Protein AF-A0A925WYB2-F1 (afdb_monomer_lite)

Sequence (79 aa):
MSEPLGFQSRKVEGPQRDKIEHVIVQRPLQRVLAFTRRTIDDVINDPIARNEVRGYFKLYKLVQRGSEVVELEKQWNSI

Radius of gyration: 22.99 Å; chains: 1; bounding box: 63×55×36 Å

pLDDT: mean 78.29, std 17.02, range [46.59, 96.56]

Structure (mmCIF, N/CA/C/O backbone):
data_AF-A0A925WYB2-F1
#
_entry.id   AF-A0A925WYB2-F1
#
loop_
_atom_site.group_PDB
_atom_site.id
_atom_site.type_symbol
_atom_site.label_atom_id
_atom_site.label_alt_id
_atom_site.label_comp_id
_atom_site.label_asym_id
_atom_site.label_entity_id
_atom_site.label_seq_id
_atom_site.pdbx_PDB_ins_code
_atom_site.Cartn_x
_atom_site.Cartn_y
_atom_site.Cartn_z
_atom_site.occupancy
_atom_site.B_iso_or_equiv
_atom_site.auth_seq_id
_atom_site.auth_comp_id
_atom_site.auth_asym_id
_atom_site.auth_atom_id
_atom_site.pdbx_PDB_model_num
ATOM 1 N N . MET A 1 1 ? 41.076 -49.928 24.409 1.00 46.59 1 MET A N 1
ATOM 2 C CA . MET A 1 1 ? 40.955 -48.811 23.449 1.00 46.59 1 MET A CA 1
ATOM 3 C C . MET A 1 1 ? 39.675 -48.073 23.779 1.00 46.59 1 MET A C 1
ATOM 5 O O . MET A 1 1 ? 38.629 -48.707 23.821 1.00 46.59 1 MET A O 1
ATOM 9 N N . SER A 1 2 ? 39.808 -46.799 24.138 1.00 48.88 2 SER A N 1
ATOM 10 C CA . SER A 1 2 ? 38.772 -45.944 24.720 1.00 48.88 2 SER A CA 1
ATOM 11 C C . SER A 1 2 ? 38.032 -45.121 23.660 1.00 48.88 2 SER A C 1
ATOM 13 O O . SER A 1 2 ? 38.700 -44.557 22.803 1.00 48.88 2 SER A O 1
ATOM 15 N N . GLU A 1 3 ? 36.702 -45.021 23.835 1.00 51.03 3 GLU A N 1
ATOM 16 C CA . GLU A 1 3 ? 35.791 -43.878 23.567 1.00 51.03 3 GLU A CA 1
ATOM 17 C C . GLU A 1 3 ? 35.637 -43.292 22.132 1.00 51.03 3 GLU A C 1
ATOM 19 O O . GLU A 1 3 ? 36.532 -43.459 21.310 1.00 51.03 3 GLU A O 1
ATOM 24 N N . PRO A 1 4 ? 34.513 -42.596 21.789 1.00 57.94 4 PRO A N 1
ATOM 25 C CA . PRO A 1 4 ? 33.613 -41.885 22.707 1.00 57.94 4 PRO A CA 1
ATOM 26 C C . PRO A 1 4 ? 32.091 -42.048 22.525 1.00 57.94 4 PRO A C 1
ATOM 28 O O . PRO A 1 4 ? 31.551 -42.452 21.497 1.00 57.94 4 PRO A O 1
ATOM 31 N N . LEU A 1 5 ? 31.415 -41.653 23.605 1.00 59.47 5 LEU A N 1
ATOM 32 C CA . LEU A 1 5 ? 29.982 -41.442 23.768 1.00 59.47 5 LEU A CA 1
ATOM 33 C C . LEU A 1 5 ? 29.445 -40.430 22.742 1.00 59.47 5 LEU A C 1
ATOM 35 O O . LEU A 1 5 ? 29.8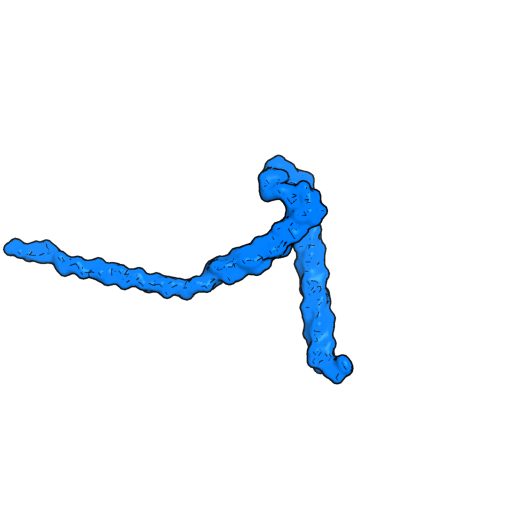91 -39.284 22.674 1.00 59.47 5 LEU A O 1
ATOM 39 N N . GLY A 1 6 ? 28.447 -40.851 21.966 1.00 48.53 6 GLY A N 1
ATOM 40 C CA . GLY A 1 6 ? 27.726 -39.987 21.039 1.00 48.53 6 GLY A CA 1
ATOM 41 C C . GLY A 1 6 ? 26.897 -38.948 21.790 1.00 48.53 6 GLY A C 1
ATOM 42 O O . GLY A 1 6 ? 25.852 -39.263 22.357 1.00 48.53 6 GLY A O 1
ATOM 43 N N . PHE A 1 7 ? 27.344 -37.694 21.763 1.00 54.62 7 PHE A N 1
ATOM 44 C CA . PHE A 1 7 ? 26.531 -36.542 22.139 1.00 54.62 7 PHE A CA 1
ATOM 45 C C . PHE A 1 7 ? 25.350 -36.425 21.166 1.00 54.62 7 PHE A C 1
ATOM 47 O O . PHE A 1 7 ? 25.480 -35.884 20.067 1.00 54.62 7 PHE A O 1
ATOM 54 N N . GLN A 1 8 ? 24.176 -36.922 21.559 1.00 63.06 8 GLN A N 1
ATOM 55 C CA . GLN A 1 8 ? 22.935 -36.571 20.875 1.00 63.06 8 GLN A CA 1
ATOM 56 C C . GLN A 1 8 ? 22.646 -35.096 21.149 1.00 63.06 8 GLN A C 1
ATOM 58 O O . GLN A 1 8 ? 22.156 -34.717 22.213 1.00 63.06 8 GLN A O 1
ATOM 63 N N . SER A 1 9 ? 22.988 -34.255 20.176 1.00 56.81 9 SER A 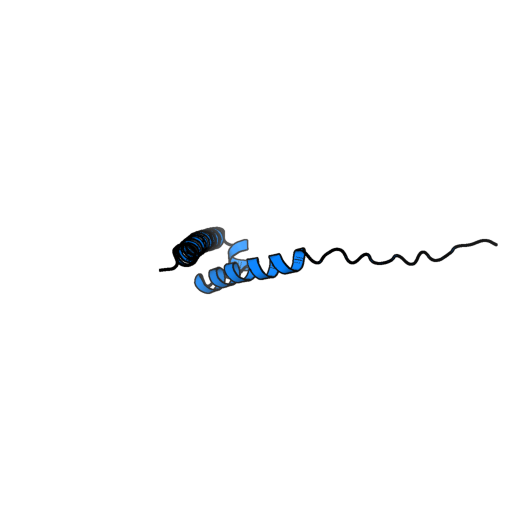N 1
ATOM 64 C CA . SER A 1 9 ? 22.620 -32.847 20.166 1.00 56.81 9 SER A CA 1
ATOM 65 C C . SER A 1 9 ? 21.092 -32.751 20.159 1.00 56.81 9 SER A C 1
ATOM 67 O O . SER A 1 9 ? 20.442 -32.950 19.131 1.00 56.81 9 SER A O 1
ATOM 69 N N . ARG A 1 10 ? 20.495 -32.497 21.330 1.00 52.34 10 ARG A N 1
ATOM 70 C CA . ARG A 1 10 ? 19.102 -32.056 21.427 1.00 52.34 10 ARG A CA 1
ATOM 71 C C . ARG A 1 10 ? 18.992 -30.790 20.585 1.00 52.34 10 ARG A C 1
ATOM 73 O O . ARG A 1 10 ? 19.521 -29.750 20.971 1.00 52.34 10 ARG A O 1
ATOM 80 N N . LYS A 1 11 ? 18.297 -30.870 19.448 1.00 59.22 11 LYS A N 1
ATOM 81 C CA . LYS A 1 11 ? 17.808 -29.679 18.752 1.00 59.22 11 LYS A CA 1
ATOM 82 C C . LYS A 1 11 ? 16.880 -28.953 19.719 1.00 59.22 11 LYS A C 1
ATOM 84 O O . LYS A 1 11 ? 15.759 -29.388 19.958 1.00 59.22 11 LYS A O 1
ATOM 89 N N . VAL A 1 12 ? 17.384 -27.885 20.323 1.00 59.69 12 VAL A N 1
ATOM 90 C CA . VAL A 1 12 ? 16.561 -26.931 21.056 1.00 59.69 12 VAL A CA 1
ATOM 91 C C . VAL A 1 12 ? 15.776 -26.180 19.988 1.00 59.69 12 VAL A C 1
ATOM 93 O O . VAL A 1 12 ? 16.330 -25.340 19.282 1.00 59.69 12 VAL A O 1
ATOM 96 N N . GLU A 1 13 ? 14.510 -26.547 19.797 1.00 60.28 13 GLU A N 1
ATOM 97 C CA . GLU A 1 13 ? 13.600 -25.765 18.968 1.00 60.28 13 GLU A CA 1
ATOM 98 C C . GLU A 1 13 ? 13.415 -24.403 19.640 1.00 60.28 13 GLU A C 1
ATOM 100 O O . GLU A 1 13 ? 12.714 -24.259 20.642 1.00 60.28 13 GLU A O 1
ATOM 105 N N . GLY A 1 14 ? 14.129 -23.404 19.118 1.00 55.59 14 GLY A N 1
ATOM 106 C CA . GLY A 1 14 ? 13.944 -22.014 19.503 1.00 55.59 14 GLY A CA 1
ATOM 107 C C . GLY A 1 14 ? 12.507 -21.564 19.211 1.00 55.59 14 GLY A C 1
ATOM 108 O O . GLY A 1 14 ? 11.861 -22.089 18.298 1.00 55.59 14 GLY A O 1
ATOM 109 N N . PRO A 1 15 ? 11.976 -20.599 19.976 1.00 54.88 15 PRO A N 1
ATOM 110 C CA . PRO A 1 15 ? 10.600 -20.155 19.817 1.00 54.88 15 PRO A CA 1
ATOM 111 C C . PRO A 1 15 ? 10.390 -19.601 18.400 1.00 54.88 15 PRO A C 1
ATOM 113 O O . PRO A 1 15 ? 11.137 -18.727 17.964 1.00 54.88 15 PRO A O 1
ATOM 116 N N . GLN A 1 16 ? 9.365 -20.100 17.697 1.00 58.28 16 GLN A N 1
ATOM 117 C CA . GLN A 1 16 ? 8.953 -19.684 16.346 1.00 58.28 16 GLN A CA 1
ATOM 118 C C . GLN A 1 16 ? 8.448 -18.227 16.311 1.00 58.28 16 GLN A C 1
ATOM 120 O O . GLN A 1 16 ? 7.268 -17.970 16.082 1.00 58.28 16 GLN A O 1
ATOM 125 N N . ARG A 1 17 ? 9.321 -17.251 16.554 1.00 56.56 17 ARG A N 1
ATOM 126 C CA . ARG A 1 17 ? 8.975 -15.824 16.498 1.00 56.56 17 ARG A CA 1
ATOM 127 C C . ARG A 1 17 ? 9.006 -15.279 15.065 1.00 56.56 17 ARG A C 1
ATOM 129 O O . ARG A 1 17 ? 8.185 -14.439 14.719 1.00 56.56 17 ARG A O 1
ATOM 136 N N . ASP A 1 18 ? 9.827 -15.861 14.194 1.00 55.00 18 ASP A N 1
ATOM 137 C CA . ASP A 1 18 ? 10.088 -15.298 12.859 1.00 55.00 18 ASP A CA 1
ATOM 138 C C . ASP A 1 18 ? 8.976 -15.558 11.827 1.00 55.00 18 ASP A C 1
ATOM 140 O O . ASP A 1 18 ? 8.811 -14.811 10.862 1.00 55.00 18 ASP A O 1
ATOM 144 N N . LYS A 1 19 ? 8.171 -16.615 12.004 1.00 53.12 19 LYS A N 1
ATOM 145 C CA . LYS A 1 19 ? 7.151 -16.997 11.007 1.00 53.12 19 LYS A CA 1
ATOM 146 C C . LYS A 1 19 ? 5.940 -16.064 10.997 1.00 53.12 19 LYS A C 1
ATOM 148 O O . LYS A 1 19 ? 5.321 -15.877 9.952 1.00 53.12 19 LYS A O 1
ATOM 153 N N . ILE A 1 20 ? 5.590 -15.491 12.147 1.00 57.59 20 ILE A N 1
ATOM 154 C CA . ILE A 1 20 ? 4.366 -14.695 12.306 1.00 57.59 20 ILE A CA 1
ATOM 155 C C . ILE A 1 20 ? 4.536 -13.317 11.656 1.00 57.59 20 ILE A C 1
ATOM 157 O O . ILE A 1 20 ? 3.655 -12.867 10.920 1.00 57.59 20 ILE A O 1
ATOM 161 N N . GLU A 1 21 ? 5.690 -12.676 11.846 1.00 54.94 21 GLU A N 1
ATOM 162 C CA . GLU A 1 21 ? 5.977 -11.366 11.249 1.00 54.94 21 GLU A CA 1
ATOM 163 C C . GLU A 1 21 ? 5.988 -11.421 9.716 1.00 54.94 21 GLU A C 1
ATOM 165 O O . GLU A 1 21 ? 5.431 -10.541 9.054 1.00 54.94 21 GLU A O 1
ATOM 170 N N . HIS A 1 22 ? 6.534 -12.496 9.139 1.00 55.19 22 HIS A N 1
ATOM 171 C CA . HIS A 1 22 ? 6.635 -12.655 7.689 1.00 55.19 22 HIS A CA 1
ATOM 172 C C . HIS A 1 22 ? 5.260 -12.640 6.998 1.00 55.19 22 HIS A C 1
ATOM 174 O O . HIS A 1 22 ? 5.071 -11.962 5.987 1.00 55.19 22 HIS A O 1
ATOM 180 N N . VAL A 1 23 ? 4.262 -13.316 7.576 1.00 56.91 23 VAL A N 1
ATOM 181 C CA . VAL A 1 23 ? 2.904 -13.398 7.006 1.00 56.91 23 VAL A CA 1
ATOM 182 C C . VAL A 1 23 ? 2.161 -12.061 7.113 1.00 56.91 23 VAL A C 1
ATOM 184 O O . VAL A 1 23 ? 1.423 -11.682 6.198 1.00 56.91 23 VAL A O 1
ATOM 187 N N . ILE A 1 24 ? 2.363 -11.319 8.206 1.00 58.44 24 ILE A N 1
ATOM 188 C CA . ILE A 1 24 ? 1.687 -10.034 8.436 1.00 58.44 2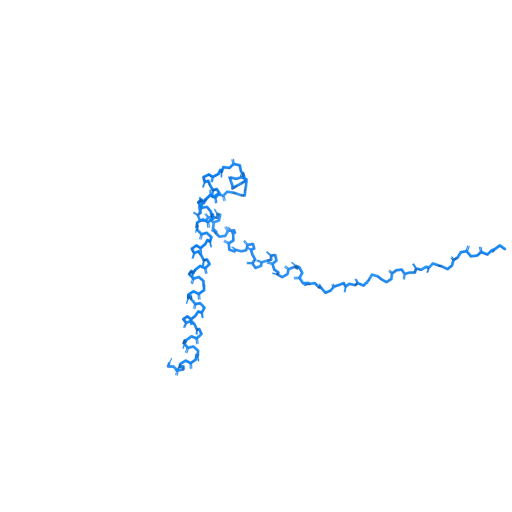4 ILE A CA 1
ATOM 189 C C . ILE A 1 24 ? 2.259 -8.937 7.528 1.00 58.44 24 ILE A C 1
ATOM 191 O O . ILE A 1 24 ? 1.503 -8.089 7.055 1.00 58.44 24 ILE A O 1
ATOM 195 N N . VAL A 1 25 ? 3.565 -8.953 7.237 1.00 59.59 25 VAL A N 1
ATOM 196 C CA . VAL A 1 25 ? 4.224 -7.940 6.388 1.00 59.59 25 VAL A CA 1
ATOM 197 C C . VAL A 1 25 ? 4.024 -8.209 4.892 1.00 59.59 25 VAL A C 1
ATOM 199 O O . VAL A 1 25 ? 3.880 -7.259 4.117 1.00 59.59 25 VAL A O 1
ATOM 202 N N . GLN A 1 26 ? 3.935 -9.477 4.474 1.00 62.03 26 GLN A N 1
ATOM 203 C CA .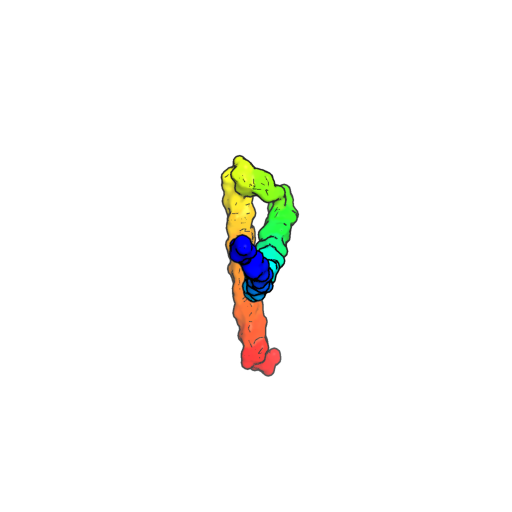 GLN A 1 26 ? 3.706 -9.822 3.068 1.00 62.03 26 GLN A CA 1
ATOM 204 C C . GLN A 1 26 ? 2.328 -9.381 2.552 1.00 62.03 26 GLN A C 1
ATOM 206 O O . GLN A 1 26 ? 2.239 -8.864 1.438 1.00 62.03 26 GLN A O 1
ATOM 211 N N . ARG A 1 27 ? 1.255 -9.520 3.347 1.00 77.00 27 ARG A N 1
ATOM 212 C CA . ARG A 1 27 ? -0.115 -9.200 2.894 1.00 77.00 27 ARG A CA 1
ATOM 213 C C . ARG A 1 27 ? -0.286 -7.734 2.448 1.00 77.00 27 ARG A C 1
ATOM 215 O O . ARG A 1 27 ? -0.854 -7.516 1.379 1.00 77.00 27 ARG A O 1
ATOM 222 N N . PRO A 1 28 ? 0.181 -6.717 3.198 1.00 85.06 28 PRO A N 1
ATOM 223 C CA . PRO A 1 28 ? 0.122 -5.324 2.760 1.00 85.06 28 PRO A CA 1
ATOM 224 C C . PRO A 1 28 ? 0.936 -5.043 1.500 1.00 85.06 28 PRO A C 1
ATOM 226 O O . PRO A 1 28 ? 0.441 -4.371 0.600 1.00 85.06 28 PRO A O 1
ATOM 229 N N . LEU A 1 29 ? 2.165 -5.563 1.416 1.00 88.62 29 LEU A N 1
ATOM 230 C CA . LEU A 1 29 ? 3.026 -5.313 0.261 1.00 88.62 29 LEU A CA 1
ATOM 231 C C . LEU A 1 29 ? 2.430 -5.930 -1.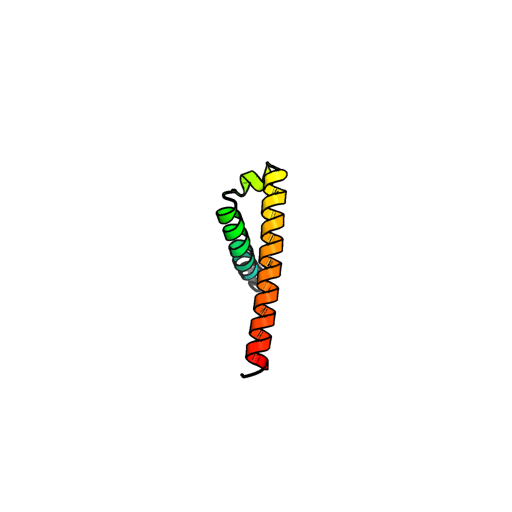009 1.00 88.62 29 LEU A C 1
ATOM 233 O O . LEU A 1 29 ? 2.350 -5.253 -2.026 1.00 88.62 29 LEU A O 1
ATOM 237 N N . GLN A 1 30 ? 1.929 -7.165 -0.931 1.00 90.38 30 GLN A N 1
ATOM 238 C CA . GLN A 1 30 ? 1.249 -7.831 -2.045 1.00 90.38 30 GLN A CA 1
ATOM 239 C C . GLN A 1 30 ? 0.026 -7.050 -2.536 1.00 90.38 30 GLN A C 1
ATOM 241 O O . GLN A 1 30 ? -0.171 -6.928 -3.741 1.00 90.38 30 GLN A O 1
ATOM 246 N N . ARG A 1 31 ? -0.776 -6.472 -1.629 1.00 90.06 31 ARG A N 1
ATOM 247 C CA . ARG A 1 31 ? -1.910 -5.618 -2.024 1.00 90.06 31 ARG A CA 1
ATOM 248 C C . ARG A 1 31 ? -1.454 -4.366 -2.760 1.00 90.06 31 ARG A C 1
ATOM 250 O O . ARG A 1 31 ? -2.069 -4.004 -3.755 1.00 90.06 31 ARG A O 1
ATOM 257 N N . VAL A 1 32 ? -0.398 -3.711 -2.276 1.00 92.94 32 VAL A N 1
ATOM 258 C CA . VAL A 1 32 ? 0.138 -2.507 -2.924 1.00 92.94 32 VAL A CA 1
ATOM 259 C C . VAL A 1 32 ? 0.687 -2.846 -4.307 1.00 92.94 32 VAL A C 1
ATOM 261 O O . VAL A 1 32 ? 0.353 -2.151 -5.257 1.00 92.94 32 VAL A O 1
ATOM 264 N N . LEU A 1 33 ? 1.447 -3.936 -4.435 1.00 93.88 33 LEU A N 1
ATOM 265 C CA . LEU A 1 33 ? 1.955 -4.428 -5.718 1.00 93.88 33 LEU A CA 1
ATOM 266 C C . LEU A 1 33 ? 0.821 -4.753 -6.703 1.00 93.88 33 LEU A C 1
ATOM 268 O O . LEU A 1 33 ? 0.860 -4.326 -7.855 1.00 93.88 33 LEU A O 1
ATOM 272 N N . ALA A 1 34 ? -0.230 -5.438 -6.244 1.00 92.50 34 ALA A N 1
ATOM 273 C CA . ALA A 1 34 ? -1.402 -5.738 -7.067 1.00 92.50 34 ALA A CA 1
ATOM 274 C C . ALA A 1 34 ? -2.154 -4.467 -7.502 1.00 92.50 34 ALA A C 1
ATOM 276 O O . ALA A 1 34 ? -2.603 -4.375 -8.643 1.00 92.50 34 ALA A O 1
ATOM 277 N N . PHE A 1 35 ? -2.264 -3.475 -6.614 1.00 93.44 35 PHE A N 1
ATOM 278 C CA . PHE A 1 35 ? -2.908 -2.193 -6.902 1.00 93.44 35 PHE A CA 1
ATOM 279 C C . PHE A 1 35 ? -2.126 -1.369 -7.933 1.00 93.44 35 PHE A C 1
ATOM 281 O O . PHE A 1 35 ? -2.712 -0.889 -8.901 1.00 93.44 35 PHE A O 1
ATOM 288 N N . THR A 1 36 ? -0.806 -1.243 -7.765 1.00 93.81 36 THR A N 1
ATOM 289 C CA . THR A 1 36 ? 0.063 -0.514 -8.704 1.00 93.81 36 THR A CA 1
ATOM 290 C C . THR A 1 36 ? 0.372 -1.312 -9.971 1.00 93.81 36 THR A C 1
ATOM 292 O O . THR A 1 36 ? 1.022 -0.794 -10.876 1.00 93.81 36 THR A O 1
ATOM 295 N N . ARG A 1 37 ? -0.092 -2.569 -10.053 1.00 94.44 37 ARG A N 1
ATOM 296 C CA . ARG A 1 37 ? 0.222 -3.527 -11.127 1.00 94.44 37 ARG A CA 1
ATOM 297 C C . ARG A 1 37 ? 1.731 -3.690 -11.335 1.00 94.44 37 ARG A C 1
ATOM 299 O O . ARG A 1 37 ? 2.192 -3.834 -12.464 1.00 94.44 37 ARG A O 1
ATOM 306 N N . ARG A 1 38 ? 2.494 -3.649 -10.241 1.00 92.81 38 ARG A N 1
ATOM 307 C CA . ARG A 1 38 ? 3.947 -3.842 -10.231 1.00 92.81 38 ARG A CA 1
ATOM 308 C C . ARG A 1 38 ? 4.296 -5.200 -9.651 1.00 92.81 38 ARG A C 1
ATOM 310 O O . ARG A 1 38 ? 3.628 -5.703 -8.751 1.00 92.81 38 ARG A O 1
ATOM 317 N N . THR A 1 39 ? 5.386 -5.764 -10.136 1.00 94.31 39 THR A N 1
ATOM 318 C CA . THR A 1 39 ? 6.013 -6.960 -9.580 1.00 94.31 39 THR A CA 1
ATOM 319 C C . THR A 1 39 ? 7.142 -6.582 -8.624 1.00 94.31 39 THR A C 1
ATOM 321 O O . THR A 1 39 ? 7.555 -5.424 -8.531 1.00 94.31 39 THR A O 1
ATOM 324 N N . ILE A 1 40 ? 7.648 -7.568 -7.882 1.00 92.69 40 ILE A N 1
ATOM 325 C CA . ILE A 1 40 ? 8.841 -7.374 -7.048 1.00 92.69 40 ILE A CA 1
ATOM 326 C C . ILE A 1 40 ? 10.042 -7.013 -7.931 1.00 92.69 40 ILE A C 1
ATOM 328 O O . ILE A 1 40 ? 10.819 -6.134 -7.565 1.00 92.69 40 ILE A O 1
ATOM 332 N N . ASP A 1 41 ? 10.150 -7.632 -9.106 1.00 94.94 41 ASP A N 1
ATOM 333 C CA . ASP A 1 41 ? 11.224 -7.358 -10.056 1.00 94.94 41 ASP A CA 1
ATOM 334 C C . ASP A 1 41 ? 11.192 -5.904 -10.542 1.00 94.94 41 ASP A C 1
ATOM 336 O O . ASP A 1 41 ? 12.239 -5.258 -10.588 1.00 94.94 41 ASP A O 1
ATOM 340 N N . ASP A 1 42 ? 10.008 -5.338 -10.799 1.00 92.75 42 ASP A N 1
ATOM 341 C CA . ASP A 1 42 ? 9.876 -3.917 -11.151 1.00 92.75 42 ASP A CA 1
ATOM 342 C C . ASP A 1 42 ? 10.392 -3.009 -10.027 1.00 92.75 42 ASP A C 1
ATOM 344 O O . ASP A 1 42 ? 11.095 -2.035 -10.272 1.00 92.75 42 ASP A O 1
ATOM 348 N N . VAL A 1 43 ? 10.089 -3.337 -8.769 1.00 94.12 43 VAL A N 1
ATOM 349 C CA . VAL A 1 43 ? 10.515 -2.543 -7.603 1.00 94.12 43 VAL A CA 1
ATOM 350 C C . VAL A 1 43 ? 12.029 -2.591 -7.385 1.00 94.12 43 VAL A C 1
ATOM 352 O O . VAL A 1 43 ? 12.610 -1.637 -6.861 1.00 94.12 43 VAL A O 1
ATOM 355 N N . ILE A 1 44 ? 12.677 -3.696 -7.747 1.00 94.19 44 ILE A N 1
ATOM 356 C CA . ILE A 1 44 ? 14.128 -3.843 -7.610 1.00 94.19 44 ILE A CA 1
ATOM 357 C C . ILE A 1 44 ? 14.846 -3.105 -8.743 1.00 94.19 44 ILE A C 1
ATOM 359 O O . ILE A 1 44 ? 15.837 -2.417 -8.488 1.00 94.19 44 ILE A O 1
ATOM 363 N N . ASN A 1 45 ? 14.336 -3.228 -9.969 1.00 96.12 45 ASN A N 1
ATOM 364 C CA . ASN A 1 45 ? 15.038 -2.792 -11.174 1.00 96.12 45 ASN A CA 1
ATOM 365 C C . ASN A 1 45 ? 14.682 -1.366 -11.622 1.00 96.12 45 ASN A C 1
ATOM 367 O O . ASN A 1 45 ? 15.506 -0.717 -12.264 1.00 96.12 45 ASN A O 1
ATOM 371 N N . ASP A 1 46 ? 13.501 -0.850 -11.266 1.00 95.56 46 ASP A N 1
ATOM 372 C CA . ASP A 1 46 ? 13.054 0.497 -11.628 1.00 95.56 46 ASP A CA 1
ATOM 373 C C . ASP A 1 46 ? 12.927 1.407 -10.383 1.00 95.56 46 ASP A C 1
ATOM 375 O O . ASP A 1 46 ? 12.060 1.204 -9.519 1.00 95.56 46 ASP A O 1
ATOM 379 N N . PRO A 1 47 ? 13.757 2.466 -10.266 1.00 94.81 47 PRO A N 1
ATOM 380 C CA . PRO A 1 47 ? 13.675 3.402 -9.150 1.00 94.81 47 PRO A CA 1
ATOM 381 C C . PRO A 1 47 ? 12.340 4.162 -9.087 1.00 94.81 47 PRO A C 1
ATOM 383 O O . PRO A 1 47 ? 11.950 4.575 -7.990 1.00 94.81 47 PRO A O 1
ATOM 386 N N . ILE A 1 48 ? 11.638 4.344 -10.210 1.00 95.81 48 ILE A N 1
ATOM 387 C CA . ILE A 1 48 ? 10.327 5.001 -10.260 1.00 95.81 48 ILE A CA 1
ATOM 388 C C . ILE A 1 48 ? 9.272 4.073 -9.655 1.00 95.81 48 ILE A C 1
ATOM 390 O O . ILE A 1 48 ? 8.610 4.469 -8.692 1.00 95.81 48 ILE A O 1
ATOM 394 N N . ALA A 1 49 ? 9.181 2.826 -10.131 1.00 93.44 49 ALA A N 1
ATOM 395 C CA . ALA A 1 49 ? 8.281 1.813 -9.572 1.00 93.44 49 ALA A CA 1
ATOM 396 C C . ALA A 1 49 ? 8.507 1.610 -8.064 1.00 93.44 49 ALA A C 1
ATOM 398 O O . ALA A 1 49 ? 7.556 1.515 -7.283 1.00 93.44 49 ALA A O 1
ATOM 399 N N . ARG A 1 50 ? 9.767 1.630 -7.617 1.00 95.44 50 ARG A N 1
ATOM 400 C CA . ARG A 1 50 ? 10.108 1.567 -6.190 1.00 95.44 50 ARG A CA 1
ATOM 401 C C . ARG A 1 50 ? 9.550 2.739 -5.390 1.00 95.44 50 ARG A C 1
ATOM 403 O O . ARG A 1 50 ? 9.016 2.536 -4.298 1.00 95.44 50 ARG A O 1
ATOM 410 N N . ASN A 1 51 ? 9.701 3.961 -5.893 1.00 96.56 51 ASN A N 1
ATOM 411 C CA . ASN A 1 51 ? 9.210 5.159 -5.213 1.00 96.56 51 ASN A CA 1
ATOM 412 C C . ASN A 1 51 ? 7.680 5.182 -5.159 1.00 96.56 51 ASN A C 1
ATOM 414 O O . ASN A 1 51 ? 7.115 5.511 -4.115 1.00 96.56 51 ASN A O 1
ATOM 418 N N . GLU A 1 52 ? 7.029 4.767 -6.244 1.00 95.38 52 GLU A N 1
ATOM 419 C CA . GLU A 1 52 ? 5.579 4.610 -6.342 1.00 95.38 52 GLU A CA 1
ATOM 420 C C . GLU A 1 52 ? 5.055 3.616 -5.291 1.00 95.38 52 GLU A C 1
ATOM 422 O O . GLU A 1 52 ? 4.263 3.985 -4.419 1.00 95.38 52 GLU A O 1
ATOM 427 N N . VAL A 1 53 ? 5.573 2.381 -5.285 1.00 95.12 53 VAL A N 1
ATOM 428 C CA . VAL A 1 53 ? 5.190 1.340 -4.313 1.00 95.12 53 VAL A CA 1
ATOM 429 C C . VAL A 1 53 ? 5.471 1.790 -2.880 1.00 95.12 53 VAL A C 1
ATOM 431 O O . VAL A 1 53 ? 4.630 1.616 -1.996 1.00 95.12 53 VAL A O 1
ATOM 434 N N . ARG A 1 54 ? 6.616 2.435 -2.628 1.00 94.75 54 ARG A N 1
ATOM 435 C CA . ARG A 1 54 ? 6.952 2.974 -1.302 1.00 94.75 54 ARG A CA 1
ATOM 436 C C . ARG A 1 54 ? 5.964 4.052 -0.853 1.00 94.75 54 ARG A C 1
ATOM 438 O O . ARG A 1 54 ? 5.620 4.091 0.329 1.00 94.75 54 ARG A O 1
ATOM 445 N N . GLY A 1 55 ? 5.523 4.921 -1.760 1.00 95.62 55 GLY A N 1
ATOM 446 C CA . GLY A 1 55 ? 4.528 5.958 -1.489 1.00 95.62 55 GLY A CA 1
ATOM 447 C C . GLY A 1 55 ? 3.188 5.359 -1.068 1.00 95.62 55 GLY A C 1
ATOM 448 O O . GLY A 1 55 ? 2.697 5.647 0.026 1.00 95.62 55 GLY A O 1
ATOM 449 N N . TYR A 1 56 ? 2.651 4.446 -1.878 1.00 94.75 56 TYR A N 1
ATOM 450 C CA . TYR A 1 56 ? 1.390 3.767 -1.572 1.00 94.75 56 TYR A CA 1
ATOM 451 C C . TYR A 1 56 ? 1.464 2.914 -0.305 1.00 94.75 56 TYR A C 1
ATOM 453 O O . TYR A 1 56 ? 0.522 2.894 0.486 1.00 94.75 56 TYR A O 1
ATOM 461 N N . PHE A 1 57 ? 2.599 2.264 -0.047 1.00 93.62 57 PHE A N 1
ATOM 462 C CA . PHE A 1 57 ? 2.788 1.494 1.178 1.00 93.62 57 PHE A CA 1
ATOM 463 C C . PHE A 1 57 ? 2.770 2.373 2.436 1.00 93.62 57 PHE A C 1
ATOM 465 O O . PHE A 1 57 ? 2.171 2.001 3.448 1.00 93.62 57 PHE A O 1
ATOM 472 N N . LYS A 1 58 ? 3.378 3.567 2.384 1.00 93.94 58 LYS A N 1
ATOM 473 C CA . LYS A 1 58 ? 3.283 4.544 3.480 1.00 93.94 58 LYS A CA 1
ATOM 474 C C . LYS A 1 58 ? 1.841 4.991 3.700 1.00 93.94 58 LYS A C 1
ATOM 476 O O . LYS A 1 58 ? 1.392 5.008 4.843 1.00 93.94 58 LYS A O 1
ATOM 481 N N . LEU A 1 59 ? 1.119 5.309 2.624 1.00 93.38 59 LEU A N 1
ATOM 482 C CA . LEU A 1 59 ? -0.283 5.714 2.708 1.00 93.38 59 LEU A CA 1
ATOM 483 C C . LEU A 1 59 ? -1.147 4.617 3.341 1.00 93.38 59 LEU A C 1
ATOM 485 O O . LEU A 1 59 ? -1.895 4.895 4.274 1.00 93.38 59 LEU A O 1
ATOM 489 N N . TYR A 1 60 ? -0.980 3.366 2.907 1.00 91.19 60 TYR A N 1
ATOM 490 C CA . TYR A 1 60 ? -1.660 2.213 3.498 1.00 91.19 60 TYR A CA 1
ATOM 491 C C . TYR A 1 60 ? -1.441 2.144 5.015 1.00 91.19 60 TYR A C 1
ATOM 493 O O . TYR A 1 60 ? -2.393 1.993 5.776 1.00 91.19 60 TYR A O 1
ATOM 501 N N . LYS A 1 61 ? -0.192 2.304 5.473 1.00 89.31 61 LYS A N 1
ATOM 502 C CA . LYS A 1 61 ? 0.132 2.285 6.906 1.00 89.31 61 LYS A CA 1
ATOM 503 C C . LYS A 1 61 ? -0.489 3.450 7.674 1.00 89.31 61 LYS A C 1
ATOM 505 O O . LYS A 1 61 ? -0.895 3.250 8.815 1.00 89.31 61 LYS A O 1
ATOM 510 N N . LEU A 1 62 ? -0.575 4.637 7.076 1.00 91.44 62 LEU A N 1
ATOM 511 C CA . LEU A 1 62 ? -1.232 5.791 7.697 1.00 91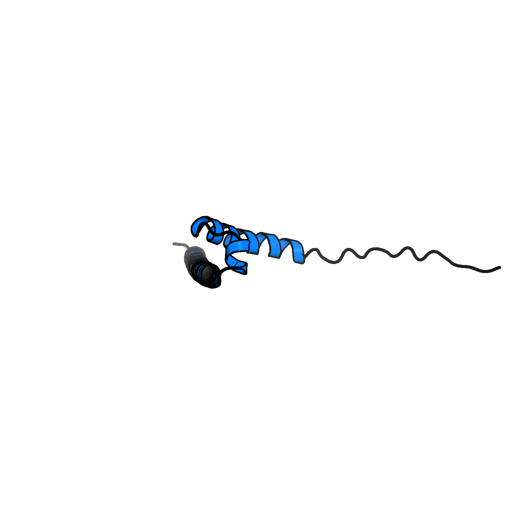.44 62 LEU A CA 1
ATOM 512 C C . LEU A 1 62 ? -2.736 5.556 7.866 1.00 91.44 62 LEU A C 1
ATOM 514 O O . LEU A 1 62 ? -3.255 5.730 8.965 1.00 91.44 62 LEU A O 1
ATOM 518 N N . VAL A 1 63 ? -3.414 5.096 6.811 1.00 89.44 63 VAL A N 1
ATOM 519 C CA . VAL A 1 63 ? -4.854 4.790 6.850 1.00 89.44 63 VAL A CA 1
ATOM 520 C C . VAL A 1 63 ? -5.152 3.665 7.839 1.00 89.44 63 VAL A C 1
ATOM 522 O O . VAL A 1 63 ? -6.103 3.766 8.613 1.00 89.44 63 VAL A O 1
ATOM 525 N N . GLN A 1 64 ? -4.323 2.617 7.856 1.00 88.75 64 GLN A N 1
ATOM 526 C CA . GLN A 1 64 ? -4.474 1.510 8.796 1.00 88.75 64 GLN A CA 1
ATOM 527 C C . GLN A 1 64 ? -4.397 2.004 10.249 1.00 88.75 64 GLN A C 1
ATOM 529 O O . GLN A 1 64 ? -5.298 1.719 11.029 1.00 88.75 64 GLN A O 1
ATOM 534 N N . ARG A 1 65 ? -3.378 2.804 10.590 1.00 85.12 65 ARG A N 1
ATOM 535 C CA . ARG A 1 65 ? -3.238 3.382 11.938 1.00 85.12 65 ARG A CA 1
ATOM 536 C C . ARG A 1 65 ? -4.418 4.275 12.314 1.00 85.12 65 ARG A C 1
ATOM 538 O O . ARG A 1 65 ? -4.911 4.180 13.428 1.00 85.12 65 ARG A O 1
ATOM 545 N N . GLY A 1 66 ? -4.880 5.126 11.396 1.00 85.88 66 GLY A N 1
ATOM 546 C CA . GLY A 1 66 ? -6.049 5.974 11.645 1.00 85.88 66 GLY A CA 1
ATOM 547 C C . GLY A 1 66 ? -7.315 5.155 11.902 1.00 85.88 66 GLY A C 1
ATOM 548 O O . GLY A 1 66 ? -8.075 5.466 12.811 1.00 85.88 66 GLY A O 1
ATOM 549 N N . SER A 1 67 ? -7.504 4.064 11.156 1.00 81.56 67 SER A N 1
ATOM 550 C CA . SER A 1 67 ? -8.644 3.157 11.341 1.00 81.56 67 SER A CA 1
ATOM 551 C C . SER A 1 67 ? -8.584 2.430 12.687 1.00 81.56 67 SER A C 1
ATOM 553 O O . SER A 1 67 ? -9.608 2.290 13.344 1.00 81.56 67 SER A O 1
ATOM 555 N N . GLU A 1 68 ? -7.390 2.007 13.114 1.00 84.25 68 GLU A N 1
ATOM 556 C CA . GLU A 1 68 ? -7.167 1.393 14.430 1.00 84.25 68 GLU A CA 1
ATOM 557 C C . GLU A 1 68 ? -7.513 2.366 15.568 1.00 84.25 68 GLU A C 1
ATOM 559 O O . GLU A 1 68 ? -8.194 1.976 16.510 1.00 84.25 68 GLU A O 1
ATOM 564 N N . VAL A 1 69 ? -7.118 3.641 15.463 1.00 83.88 69 VAL A N 1
ATOM 565 C CA . VAL A 1 69 ? -7.462 4.670 16.463 1.00 83.88 69 VAL A CA 1
ATOM 566 C C . VAL A 1 69 ? -8.971 4.889 16.539 1.00 83.88 69 VAL A C 1
ATOM 568 O O . VAL A 1 69 ? -9.528 4.838 17.630 1.00 83.88 69 VAL A O 1
ATOM 571 N N . VAL A 1 70 ? -9.643 5.062 15.397 1.00 82.88 70 VAL A N 1
ATOM 572 C CA . VAL A 1 70 ? -11.103 5.256 15.353 1.00 82.88 70 VAL A CA 1
ATOM 573 C C . VAL A 1 70 ? -11.846 4.052 15.938 1.00 82.88 70 VAL A C 1
ATOM 575 O O . VAL A 1 70 ? -12.852 4.214 16.623 1.00 82.88 70 VAL A O 1
ATOM 578 N N . GLU A 1 71 ? -11.369 2.836 15.677 1.00 85.00 71 GLU A N 1
ATOM 579 C CA . GLU A 1 71 ? -11.965 1.621 16.234 1.00 85.00 71 GLU A CA 1
ATOM 580 C C . GLU A 1 71 ? -11.789 1.549 17.757 1.00 85.00 71 GLU A C 1
ATOM 582 O O . GLU A 1 71 ? -12.745 1.260 18.475 1.00 85.00 71 GLU A O 1
ATOM 587 N N . LEU A 1 72 ? -10.600 1.885 18.265 1.00 85.00 72 LEU A N 1
ATOM 588 C CA . LEU A 1 72 ? -10.352 1.966 19.706 1.00 85.00 72 LEU A CA 1
ATOM 589 C C . LEU A 1 72 ? -11.211 3.048 20.370 1.00 85.00 72 LEU A C 1
ATOM 591 O O . LEU A 1 72 ? -11.768 2.808 21.438 1.00 85.00 72 LEU A O 1
ATOM 595 N N . GLU A 1 73 ? -11.371 4.211 19.736 1.00 84.31 73 GLU A N 1
ATOM 596 C CA . GLU A 1 73 ? -12.253 5.278 20.219 1.00 84.31 73 GLU A CA 1
ATOM 597 C C . GLU A 1 73 ? -13.713 4.818 20.299 1.00 84.31 73 GLU A C 1
ATOM 599 O O . GLU A 1 73 ? -14.392 5.119 21.279 1.00 84.31 73 GLU A O 1
ATOM 604 N N . LYS A 1 74 ? -14.204 4.054 19.315 1.00 84.81 74 LYS A N 1
ATOM 605 C CA . LYS A 1 74 ? -15.561 3.479 19.353 1.00 84.81 74 LYS A CA 1
ATOM 606 C C . LYS A 1 74 ? -15.732 2.487 20.500 1.00 84.81 74 LYS A C 1
ATOM 608 O O . LYS A 1 74 ? -16.704 2.578 21.243 1.00 84.81 74 LYS A O 1
ATOM 613 N N . GLN A 1 75 ? -14.781 1.568 20.667 1.00 82.81 75 GLN A N 1
ATOM 614 C CA . GLN A 1 75 ? -14.816 0.566 21.738 1.00 82.81 75 GLN A CA 1
ATOM 615 C C . GLN A 1 75 ? -14.752 1.214 23.124 1.00 82.81 75 GLN A C 1
ATOM 617 O O . GLN A 1 75 ? -15.455 0.794 24.042 1.00 82.81 75 GLN A O 1
ATOM 622 N N . TRP A 1 76 ? -13.930 2.254 23.267 1.00 82.44 76 TRP A N 1
ATOM 623 C CA . TRP A 1 76 ? -13.762 2.970 24.525 1.00 82.44 76 TRP A CA 1
ATOM 624 C C . TRP A 1 76 ? -14.984 3.814 24.888 1.00 82.44 76 TRP A C 1
ATOM 626 O O . TRP A 1 76 ? -15.388 3.845 26.048 1.00 82.44 76 TRP A O 1
ATOM 636 N N . ASN A 1 77 ? -15.594 4.479 23.905 1.00 81.00 77 ASN A N 1
ATOM 637 C CA . ASN A 1 77 ? -16.685 5.411 24.167 1.00 81.00 77 ASN A CA 1
ATOM 638 C C . ASN A 1 77 ? -18.059 4.740 24.334 1.00 81.00 77 ASN A C 1
ATOM 640 O O . ASN A 1 77 ? -18.974 5.434 24.761 1.00 81.00 77 ASN A O 1
ATOM 644 N N . SER A 1 78 ? -18.206 3.428 24.068 1.00 61.62 78 SER A N 1
ATOM 645 C CA . SER A 1 78 ? -19.440 2.633 24.290 1.00 61.62 78 SER A CA 1
ATOM 646 C C . SER A 1 78 ? -20.755 3.357 23.929 1.00 61.62 78 SER A C 1
ATOM 648 O O . SER A 1 78 ? -21.761 3.191 24.620 1.00 61.62 78 SER A O 1
ATOM 650 N N . ILE A 1 79 ? -20.744 4.171 22.867 1.00 55.69 79 ILE A N 1
ATOM 651 C CA . ILE A 1 79 ? -21.962 4.706 22.237 1.00 55.69 79 ILE A CA 1
ATOM 652 C C . ILE A 1 79 ? -22.430 3.700 21.191 1.00 55.69 79 ILE A C 1
ATOM 654 O O . ILE A 1 79 ? -21.574 3.268 20.384 1.00 55.69 79 ILE A O 1
#

Secondary structure (DSSP, 8-state):
-----------------HHHHHHHHHHHHHHHHHHHT--HHHHHH-HHHHHHHHHHHHHHHHHHHHHHHHHHHHHHH--

Foldseek 3Di:
DDDDDDDPPPPPPDPPPPPVVVVVVVVLLVVLCVVLVHDPVCLVPPVVVVVSSVVVSVVVVVVVVVVVVVVVVCVVVVD